Protein AF-A0A4P5SVG9-F1 (afdb_monomer)

Solvent-accessible surface area (backbone atoms only — not comparable to full-atom values): 6468 Å² total; per-residue (Å²): 138,73,77,48,85,43,82,52,86,85,84,84,76,59,67,67,59,53,48,49,52,42,65,76,37,84,57,40,84,73,54,74,83,74,67,94,77,62,63,55,73,46,78,58,68,36,92,83,42,58,37,60,75,67,48,31,45,40,34,40,39,34,36,88,82,73,50,31,32,43,34,42,35,37,57,44,87,89,48,97,55,63,32,32,43,39,38,71,46,81,42,95,59,92,72,77,80,54,76,85,76,46,100,100

Mean predicted aligned error: 9.56 Å

Foldseek 3Di:
DDKDKDFDDDDDDDPVVVVVPCCPDPVVVVDDCPDDWDWDKDWDADPVRVQVVQVKTWIWIQTPVRWIKTKIWHADPPDPGRITTMDIDTDPDPDDPCVVVPDD

Sequence (104 aa):
MSGHSEIEIKLTGDVNKLHAVIQSSKLSLFIKWIGNKKYKTHYYDTKDNRLIKNDIVLRRRESAENKNILGLKLRNPSSSLFEWGEYEVGIQDDRVDLREFGEI

Radius of gyration: 16.62 Å; Cα contacts (8 Å, |Δi|>4): 141; chains: 1; bounding box: 33×35×43 Å

Secondary structure (DSSP, 8-state):
--EEEEE-----S-HHHHHHHHHHSGGGGT--------EEEEEE--TT-HHHHTTEEEEEEEETT--EEEEEEEE-TT-SS-EEEEEEEEESSS---GGGG---

pLDDT: mean 77.1, std 12.78, range [40.19, 91.5]

Nearest PDB structures (foldseek):
  1z94-assembly1_A  TM=5.862E-01  e=1.820E+00  Chromobacterium violaceum ATCC 12472
  3h3h-assembly1_B  TM=4.413E-01  e=6.541E-01  Burkholderia thailandensis E264
  2mj7-assembly1_A  TM=3.679E-01  e=2.867E+00  Homo sapiens
  8jmy-assembly1_B  TM=4.116E-01  e=8.937E+00  Mycobacterium tuberculosis
  4kc5-assembly2_D  TM=2.172E-01  e=4.033E+00  Mycetohabitans rhizoxinica

Structure (mmCIF, N/CA/C/O backbone):
data_AF-A0A4P5SVG9-F1
#
_entry.id   AF-A0A4P5SVG9-F1
#
loop_
_atom_site.group_PDB
_atom_site.id
_atom_site.type_symbol
_atom_site.label_atom_id
_atom_site.label_alt_id
_atom_site.label_comp_id
_atom_site.label_asym_id
_atom_site.label_entity_id
_atom_site.label_seq_id
_atom_site.pdbx_PDB_ins_code
_atom_site.Cartn_x
_atom_site.Cartn_y
_atom_site.Cartn_z
_atom_site.occupancy
_atom_site.B_iso_or_equiv
_atom_site.auth_seq_id
_atom_site.auth_comp_id
_atom_site.auth_asym_id
_atom_site.auth_atom_id
_atom_site.pdbx_PDB_model_num
ATOM 1 N N . MET A 1 1 ? 15.644 13.283 5.742 1.00 48.03 1 MET A N 1
ATOM 2 C CA . MET A 1 1 ? 14.818 12.105 5.398 1.00 48.03 1 MET A CA 1
ATOM 3 C C . MET A 1 1 ? 14.885 11.131 6.559 1.00 48.03 1 MET A C 1
ATOM 5 O O . MET A 1 1 ? 15.994 10.793 6.952 1.00 48.03 1 MET A O 1
ATOM 9 N N . SER A 1 2 ? 13.753 10.724 7.136 1.00 55.41 2 SER A N 1
ATOM 10 C CA . SER A 1 2 ? 13.705 9.646 8.132 1.00 55.41 2 SER A CA 1
ATOM 11 C C . SER A 1 2 ? 13.068 8.419 7.485 1.00 55.41 2 SER A C 1
ATOM 13 O O . SER A 1 2 ? 11.918 8.468 7.058 1.00 55.41 2 SER A O 1
ATOM 15 N N . GLY A 1 3 ? 13.845 7.348 7.336 1.00 59.16 3 GLY A N 1
ATOM 16 C CA . GLY A 1 3 ? 13.317 6.044 6.940 1.00 59.16 3 GLY A CA 1
ATOM 17 C C . GLY A 1 3 ? 12.803 5.316 8.174 1.00 59.16 3 GLY A C 1
ATOM 18 O O . GLY A 1 3 ? 13.449 5.362 9.224 1.00 59.16 3 GLY A O 1
ATOM 19 N N . HIS A 1 4 ? 11.659 4.652 8.055 1.00 71.19 4 HIS A N 1
ATOM 20 C CA . HIS A 1 4 ? 11.114 3.809 9.113 1.00 71.19 4 HIS A CA 1
ATOM 21 C C . HIS A 1 4 ? 10.876 2.401 8.557 1.00 71.19 4 HIS A C 1
ATOM 23 O O . HIS A 1 4 ? 10.501 2.237 7.397 1.00 71.19 4 HIS A O 1
ATOM 29 N N . SER A 1 5 ? 11.138 1.382 9.378 1.00 69.56 5 SER A N 1
ATOM 30 C CA . SER A 1 5 ? 10.757 0.005 9.055 1.00 69.56 5 SER A CA 1
ATOM 31 C C . SER A 1 5 ? 9.318 -0.221 9.511 1.00 69.56 5 SER A C 1
ATOM 33 O O . SER A 1 5 ? 8.992 0.065 10.667 1.00 69.56 5 SER A O 1
ATOM 35 N N . GLU A 1 6 ? 8.462 -0.697 8.607 1.00 68.31 6 GLU A N 1
ATOM 36 C CA . GLU A 1 6 ? 7.067 -1.028 8.886 1.00 68.31 6 GLU A CA 1
ATOM 37 C C . GLU A 1 6 ? 6.850 -2.536 8.707 1.00 68.31 6 GLU A C 1
ATOM 39 O O . GLU A 1 6 ? 7.088 -3.105 7.638 1.00 68.31 6 GLU A O 1
ATOM 44 N N . ILE A 1 7 ? 6.352 -3.185 9.762 1.00 70.88 7 ILE A N 1
ATOM 45 C CA . ILE A 1 7 ? 5.830 -4.551 9.691 1.00 70.88 7 ILE A CA 1
ATOM 46 C C . ILE A 1 7 ? 4.307 -4.441 9.652 1.00 70.88 7 ILE A C 1
ATOM 48 O O . ILE A 1 7 ? 3.680 -4.073 10.647 1.00 70.88 7 ILE A O 1
ATOM 52 N N . GLU A 1 8 ? 3.709 -4.758 8.503 1.00 70.38 8 GLU A N 1
ATOM 53 C CA . GLU A 1 8 ? 2.263 -4.687 8.302 1.00 70.38 8 GLU A CA 1
ATOM 54 C C . GLU A 1 8 ? 1.663 -6.102 8.244 1.00 70.38 8 GLU A C 1
ATOM 56 O O . GLU A 1 8 ? 2.049 -6.931 7.420 1.00 70.38 8 GLU A O 1
ATOM 61 N N . ILE A 1 9 ? 0.667 -6.384 9.091 1.00 69.56 9 ILE A N 1
ATOM 62 C CA . ILE A 1 9 ? -0.164 -7.591 8.979 1.00 69.56 9 ILE A CA 1
ATOM 63 C C . ILE A 1 9 ? -1.531 -7.171 8.448 1.00 69.56 9 ILE A C 1
ATOM 65 O O . ILE A 1 9 ? -2.314 -6.528 9.148 1.00 69.56 9 ILE A O 1
ATOM 69 N N . LYS A 1 10 ? -1.828 -7.545 7.200 1.00 72.50 10 LYS A N 1
ATOM 70 C CA . LYS A 1 10 ? -3.111 -7.242 6.558 1.00 72.50 10 LYS A CA 1
ATOM 71 C C . LYS A 1 10 ? -4.130 -8.333 6.846 1.00 72.50 10 LYS A C 1
ATOM 73 O O . LYS A 1 10 ? -3.930 -9.491 6.490 1.00 72.50 10 LYS A O 1
ATOM 78 N N . LEU A 1 11 ? -5.256 -7.940 7.432 1.00 71.44 11 LEU A N 1
ATOM 79 C CA . LEU A 1 11 ? -6.438 -8.785 7.564 1.00 71.44 11 LEU A CA 1
ATOM 80 C C . LEU A 1 11 ? -7.417 -8.433 6.443 1.00 71.44 11 LEU A C 1
ATOM 82 O O . LEU A 1 11 ? -7.744 -7.265 6.244 1.00 71.44 11 LEU A O 1
ATOM 86 N N . THR A 1 12 ? -7.886 -9.440 5.711 1.00 75.06 12 THR A N 1
ATOM 87 C CA . THR A 1 12 ? -8.925 -9.281 4.686 1.00 75.06 12 THR A CA 1
ATOM 88 C C . THR A 1 12 ? -10.199 -9.970 5.153 1.00 75.06 12 THR A C 1
ATOM 90 O O . THR A 1 12 ? -10.156 -11.050 5.740 1.00 75.06 12 THR A O 1
ATOM 93 N N . GLY A 1 13 ? -11.345 -9.328 4.949 1.00 78.44 13 GLY A N 1
ATOM 94 C CA . GLY A 1 13 ? -12.622 -9.867 5.397 1.00 78.44 13 GLY A CA 1
ATOM 95 C C . GLY A 1 13 ? -13.734 -8.830 5.411 1.00 78.44 13 GLY A C 1
ATOM 96 O O . GLY A 1 13 ? -13.529 -7.662 5.082 1.00 78.44 13 GLY A O 1
ATOM 97 N N . ASP A 1 14 ? -14.922 -9.279 5.803 1.00 87.56 14 ASP A N 1
ATOM 98 C CA . ASP A 1 14 ? -16.075 -8.408 6.006 1.00 87.56 14 ASP A CA 1
ATOM 99 C C . ASP A 1 14 ? -15.798 -7.405 7.136 1.00 87.56 14 ASP A C 1
ATOM 101 O O . ASP A 1 14 ? -15.397 -7.790 8.239 1.00 87.56 14 ASP A O 1
ATOM 105 N N . VAL A 1 15 ? -16.023 -6.117 6.862 1.00 82.19 15 VAL A N 1
ATOM 106 C CA . VAL A 1 15 ? -15.686 -5.031 7.793 1.00 82.19 15 VAL A CA 1
ATOM 107 C C . VAL A 1 15 ? -16.438 -5.150 9.119 1.00 82.19 15 VAL A C 1
ATOM 109 O O . VAL A 1 15 ? -15.854 -4.895 10.170 1.00 82.19 15 VAL A O 1
ATOM 112 N N . ASN A 1 16 ? -17.696 -5.600 9.099 1.00 83.75 16 ASN A N 1
ATOM 113 C CA . ASN A 1 16 ? -18.510 -5.734 10.306 1.00 83.75 16 ASN A CA 1
ATOM 114 C C . ASN A 1 16 ? -18.034 -6.919 11.149 1.00 83.75 16 ASN A C 1
ATOM 116 O O . ASN A 1 16 ? -17.957 -6.818 12.374 1.00 83.75 16 ASN A O 1
ATOM 120 N N . LYS A 1 17 ? -17.652 -8.028 10.505 1.00 87.50 17 LYS A N 1
ATOM 121 C CA . LYS A 1 17 ? -17.066 -9.186 11.196 1.00 87.50 17 LYS A CA 1
ATOM 122 C C . LYS A 1 17 ? -15.701 -8.857 11.793 1.00 87.50 17 LYS A C 1
ATOM 124 O O . LYS A 1 17 ? -15.462 -9.189 12.950 1.00 87.50 17 LYS A O 1
ATOM 129 N N . LEU A 1 18 ? -14.829 -8.176 11.047 1.00 84.69 18 LEU A N 1
ATOM 130 C CA . LEU A 1 18 ? -13.528 -7.725 11.554 1.00 84.69 18 LEU A CA 1
ATOM 131 C C . LEU A 1 18 ? -13.703 -6.772 12.738 1.00 84.69 18 LEU A C 1
ATOM 133 O O . LEU A 1 18 ? -13.032 -6.932 13.756 1.00 84.69 18 LEU A O 1
ATOM 137 N N . HIS A 1 19 ? -14.652 -5.840 12.635 1.00 80.81 19 HIS A N 1
ATOM 138 C CA . HIS A 1 19 ? -15.007 -4.945 13.727 1.00 80.81 19 HIS A CA 1
ATOM 139 C C . HIS A 1 19 ? -15.444 -5.722 14.976 1.00 80.81 19 HIS A C 1
ATOM 141 O O . HIS A 1 19 ? -14.913 -5.489 16.059 1.00 80.81 19 HIS A O 1
ATOM 147 N N . ALA A 1 20 ? -16.358 -6.684 14.829 1.00 84.19 20 ALA A N 1
ATOM 148 C CA . ALA A 1 20 ? -16.829 -7.511 15.937 1.00 84.19 20 ALA A CA 1
ATOM 149 C C . ALA A 1 20 ? -15.692 -8.318 16.590 1.00 84.19 20 ALA A C 1
ATOM 151 O O . ALA A 1 20 ? -15.566 -8.320 17.814 1.00 84.19 20 ALA A O 1
ATOM 152 N N . VAL A 1 21 ? -14.824 -8.943 15.784 1.00 84.69 21 VAL A N 1
ATOM 153 C CA . VAL A 1 21 ? -13.663 -9.705 16.273 1.00 84.69 21 VAL A CA 1
ATOM 154 C C . VAL A 1 21 ? -12.717 -8.801 17.058 1.00 84.69 21 VAL A C 1
ATOM 156 O O . VAL A 1 21 ? -12.360 -9.135 18.187 1.00 84.69 21 VAL A O 1
ATOM 159 N N . ILE A 1 22 ? -12.373 -7.632 16.511 1.00 83.94 22 ILE A N 1
ATOM 160 C CA . ILE A 1 22 ? -11.526 -6.639 17.180 1.00 83.94 22 ILE A CA 1
ATOM 161 C C . ILE A 1 22 ? -12.121 -6.251 18.538 1.00 83.94 22 ILE A C 1
ATOM 163 O O . ILE A 1 22 ? -11.422 -6.352 19.547 1.00 83.94 22 ILE A O 1
ATOM 167 N N . GLN A 1 23 ? -13.405 -5.879 18.572 1.00 81.62 23 GLN A N 1
ATOM 168 C CA . GLN A 1 23 ? -14.102 -5.447 19.789 1.00 81.62 23 GLN A CA 1
ATOM 169 C C . GLN A 1 23 ? -14.188 -6.559 20.845 1.00 81.62 23 GLN A C 1
ATOM 171 O O . GLN A 1 23 ? -14.018 -6.293 22.029 1.00 81.62 23 GLN A O 1
ATOM 176 N N . SER A 1 24 ? -14.392 -7.814 20.433 1.00 86.75 24 SER A N 1
ATOM 177 C CA . SER A 1 24 ? -14.436 -8.965 21.351 1.00 86.75 24 SER A CA 1
ATOM 178 C C . SER A 1 24 ? -13.062 -9.439 21.844 1.00 86.75 24 SER A C 1
ATOM 180 O O . SER A 1 24 ? -12.978 -10.255 22.762 1.00 86.75 24 SER A O 1
ATOM 182 N N . SER A 1 25 ? -11.974 -8.969 21.229 1.00 83.00 25 SER A N 1
ATOM 183 C CA . SER A 1 25 ? -10.618 -9.431 21.526 1.00 83.00 25 SER A CA 1
ATOM 184 C C . SER A 1 25 ? -9.922 -8.552 22.566 1.00 83.00 25 SER A C 1
ATOM 186 O O . SER A 1 25 ? -10.264 -7.386 22.767 1.00 83.00 25 SER A O 1
ATOM 188 N N . LYS A 1 26 ? -8.840 -9.075 23.157 1.00 84.31 26 LYS A N 1
ATOM 189 C CA . LYS A 1 26 ? -7.926 -8.285 24.001 1.00 84.31 26 LYS A CA 1
ATOM 190 C C . LYS A 1 26 ? -7.205 -7.166 23.228 1.00 84.31 26 LYS A C 1
ATOM 192 O O . LYS A 1 26 ? -6.630 -6.284 23.858 1.00 84.31 26 LYS A O 1
ATOM 197 N N . LEU A 1 27 ? -7.238 -7.184 21.886 1.00 74.88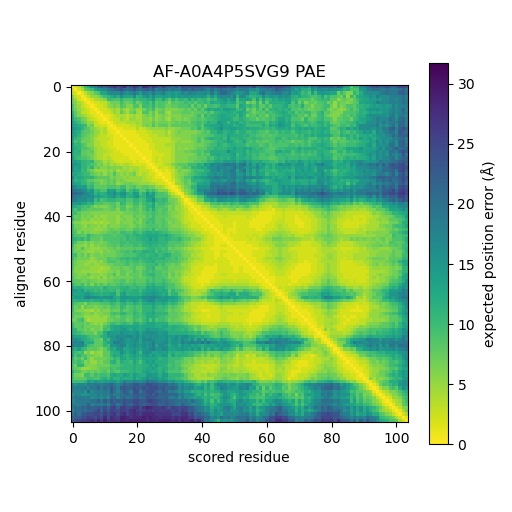 27 LEU A N 1
ATOM 198 C CA . LEU A 1 27 ? -6.646 -6.139 21.041 1.00 74.88 27 LEU A CA 1
ATOM 199 C C . LEU A 1 27 ? -7.428 -4.826 21.108 1.00 74.88 27 LEU A C 1
ATOM 201 O O . LEU A 1 27 ? -6.842 -3.775 20.866 1.00 74.88 27 LEU A O 1
ATOM 205 N N . SER A 1 28 ? -8.714 -4.869 21.474 1.00 77.62 28 SER A N 1
ATOM 206 C CA . SER A 1 28 ? -9.553 -3.675 21.651 1.00 77.62 28 SER A CA 1
ATOM 207 C C . SER A 1 28 ? -8.900 -2.622 22.557 1.00 77.62 28 SER A C 1
ATOM 209 O O . SER A 1 28 ? -8.979 -1.434 22.263 1.00 77.62 28 SER A O 1
ATOM 211 N N . LEU A 1 29 ? -8.172 -3.054 23.595 1.00 76.06 29 LEU A N 1
ATOM 212 C CA . LEU A 1 29 ? -7.452 -2.186 24.536 1.00 76.06 29 LEU A CA 1
ATOM 213 C C . LEU A 1 29 ? -6.282 -1.422 23.898 1.00 76.06 29 LEU A C 1
ATOM 215 O O . LEU A 1 29 ? -5.916 -0.347 24.368 1.00 76.06 29 LEU A O 1
ATOM 219 N N . PHE A 1 30 ? -5.686 -1.977 22.843 1.00 69.75 30 PHE A N 1
ATOM 220 C CA . PHE A 1 30 ? -4.530 -1.405 22.146 1.00 69.75 30 PHE A CA 1
ATOM 221 C C . PHE A 1 30 ? -4.930 -0.626 20.893 1.00 69.75 30 PHE A C 1
ATOM 223 O O . PHE A 1 30 ? -4.152 0.172 20.370 1.00 69.75 30 PHE A O 1
ATOM 230 N N . ILE A 1 31 ? -6.154 -0.831 20.409 1.00 71.31 31 ILE A N 1
ATOM 231 C CA . ILE A 1 31 ? -6.678 -0.143 19.239 1.00 71.31 31 ILE A CA 1
ATOM 232 C C . ILE A 1 31 ? -7.279 1.176 19.704 1.00 71.31 31 ILE A C 1
ATOM 234 O O . ILE A 1 31 ? -8.455 1.286 20.053 1.00 71.31 31 ILE A O 1
ATOM 238 N N . LYS A 1 32 ? -6.455 2.226 19.676 1.00 65.88 32 LYS A N 1
ATOM 239 C CA . LYS A 1 32 ? -6.982 3.587 19.693 1.00 65.88 32 LYS A CA 1
ATOM 240 C C . LYS A 1 32 ? -7.755 3.759 18.392 1.00 65.88 32 LYS A C 1
ATOM 242 O O . LYS A 1 32 ? -7.149 3.734 17.3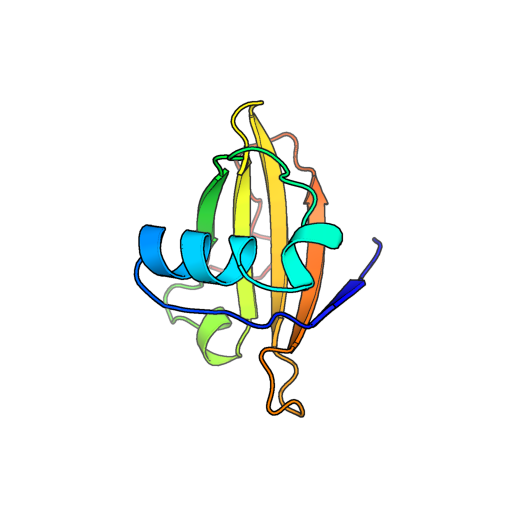23 1.00 65.88 32 LYS A O 1
ATOM 247 N N . TRP A 1 33 ? -9.075 3.912 18.478 1.00 61.88 33 TRP A N 1
ATOM 248 C CA . TRP A 1 33 ? -9.901 4.281 17.330 1.00 61.88 33 TRP A CA 1
ATOM 249 C C . TRP A 1 33 ? -9.476 5.664 16.843 1.00 61.88 33 TRP A C 1
ATOM 251 O O . TRP A 1 33 ? -9.996 6.699 17.251 1.00 61.88 33 TRP A O 1
ATOM 261 N N . ILE A 1 34 ? -8.467 5.685 15.981 1.00 57.75 34 ILE A N 1
ATOM 262 C CA . ILE A 1 34 ? -8.173 6.825 15.138 1.00 57.75 34 ILE A CA 1
ATOM 263 C C . ILE A 1 34 ? -9.341 6.821 14.159 1.00 57.75 34 ILE A C 1
ATOM 265 O O . ILE A 1 34 ? -9.467 5.885 13.374 1.00 57.75 34 ILE A O 1
ATOM 269 N N . GLY A 1 35 ? -10.257 7.782 14.304 1.00 60.12 35 GLY A N 1
ATOM 270 C CA . GLY A 1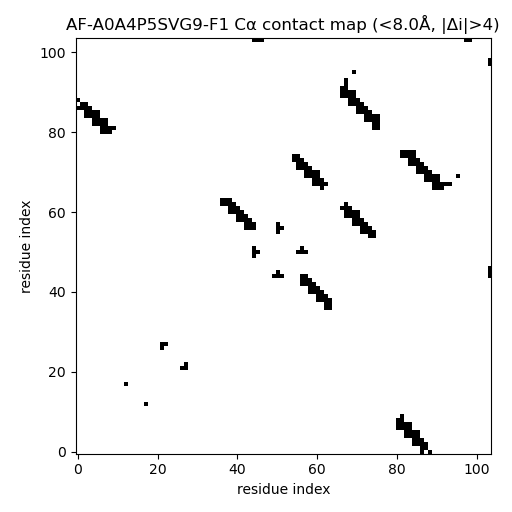 35 ? -11.486 7.841 13.510 1.00 60.12 35 GLY A CA 1
ATOM 271 C C . GLY A 1 35 ? -11.227 7.670 12.011 1.00 60.12 35 GLY A C 1
ATOM 272 O O . GLY A 1 35 ? -10.098 7.820 11.550 1.00 60.12 35 GLY A O 1
ATOM 273 N N . ASN A 1 36 ? -12.276 7.364 11.245 1.00 66.81 36 ASN A N 1
ATOM 274 C CA . ASN A 1 36 ? -12.171 7.073 9.814 1.00 66.81 36 ASN A CA 1
ATOM 275 C C . ASN A 1 36 ? -11.482 8.211 9.041 1.00 66.81 36 ASN A C 1
ATOM 277 O O . ASN A 1 36 ? -12.126 9.159 8.591 1.00 66.81 36 ASN A O 1
ATOM 281 N N . LYS A 1 37 ? -10.164 8.099 8.857 1.00 72.25 37 LYS A N 1
ATOM 282 C CA . LYS A 1 37 ? -9.392 8.991 8.000 1.00 72.25 37 LYS A CA 1
ATOM 283 C C . LYS A 1 37 ? -9.537 8.497 6.572 1.00 72.25 37 LYS A C 1
ATOM 285 O O . LYS A 1 37 ? -9.082 7.409 6.228 1.00 72.25 37 LYS A O 1
ATOM 290 N N . LYS A 1 38 ? -10.196 9.299 5.741 1.00 79.81 38 LYS 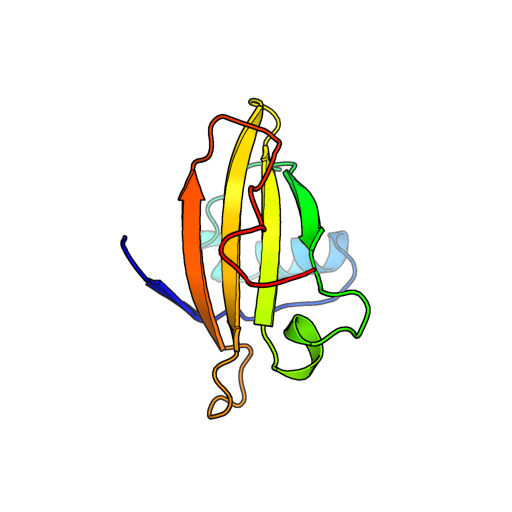A N 1
ATOM 291 C CA . LYS A 1 38 ? -10.285 9.044 4.306 1.00 79.81 38 LYS A CA 1
ATOM 292 C C . LYS A 1 38 ? -9.035 9.596 3.636 1.00 79.81 38 LYS A C 1
ATOM 294 O O . LYS A 1 38 ? -8.708 10.768 3.811 1.00 79.81 38 LYS A O 1
ATOM 299 N N . TYR A 1 39 ? -8.376 8.743 2.866 1.00 84.56 39 TYR A N 1
ATOM 300 C CA . TYR A 1 39 ? -7.276 9.122 1.995 1.00 84.56 39 TYR A CA 1
ATOM 301 C C . TYR A 1 39 ? -7.630 8.743 0.565 1.00 84.56 39 TYR A C 1
ATOM 303 O O . TYR A 1 39 ? -8.069 7.619 0.315 1.00 84.56 39 TYR A O 1
ATOM 311 N N . LYS A 1 40 ? -7.402 9.655 -0.377 1.00 89.31 40 LYS A N 1
ATOM 312 C CA . LYS A 1 40 ? -7.353 9.314 -1.797 1.00 89.31 40 LYS A CA 1
ATOM 313 C C . LYS A 1 40 ? -5.908 8.968 -2.129 1.00 89.31 40 LYS A C 1
ATOM 315 O O . LYS A 1 40 ? -5.008 9.762 -1.873 1.00 89.31 40 LYS A O 1
ATOM 320 N N . THR A 1 41 ? -5.672 7.760 -2.631 1.00 91.06 41 THR A N 1
ATOM 321 C CA . THR A 1 41 ? -4.317 7.299 -2.956 1.00 91.06 41 THR A CA 1
ATOM 322 C C . THR A 1 41 ? -4.166 7.190 -4.463 1.00 91.06 41 THR A C 1
ATOM 324 O O . THR A 1 41 ? -4.945 6.501 -5.117 1.00 91.06 41 THR A O 1
ATOM 327 N N . HIS A 1 42 ? -3.164 7.874 -4.998 1.00 90.31 42 HIS A N 1
ATOM 328 C CA . HIS A 1 42 ? -2.738 7.791 -6.386 1.00 90.31 42 HIS A CA 1
ATOM 329 C C . HIS A 1 42 ? -1.484 6.929 -6.449 1.00 90.31 42 HIS A C 1
ATOM 331 O O . HIS A 1 42 ? -0.535 7.190 -5.713 1.00 90.31 42 HIS A O 1
ATOM 337 N N . TYR A 1 43 ? -1.488 5.908 -7.299 1.00 91.38 43 TYR A N 1
ATOM 338 C CA . TYR A 1 43 ? -0.335 5.042 -7.529 1.00 91.38 43 TYR A CA 1
ATOM 339 C C . TYR A 1 43 ? 0.332 5.426 -8.841 1.00 91.38 43 TYR A C 1
ATOM 341 O O . TYR A 1 43 ? -0.355 5.756 -9.809 1.00 91.38 43 TYR A O 1
ATOM 349 N N . TYR A 1 44 ? 1.658 5.374 -8.853 1.00 90.56 44 TYR A N 1
ATOM 350 C CA . TYR A 1 44 ? 2.473 5.705 -10.011 1.00 90.56 44 TYR A CA 1
ATOM 351 C C . TYR A 1 44 ? 3.343 4.509 -10.364 1.00 90.56 44 TYR A C 1
ATOM 353 O O . TYR A 1 44 ? 3.908 3.860 -9.483 1.00 90.56 44 TYR A O 1
ATOM 361 N N . ASP A 1 45 ? 3.452 4.246 -11.657 1.00 91.06 45 ASP A N 1
ATOM 362 C CA . ASP A 1 45 ? 4.401 3.302 -12.225 1.00 91.06 45 ASP A CA 1
ATOM 363 C C . ASP A 1 45 ? 4.852 3.830 -13.591 1.00 91.06 45 ASP A C 1
ATOM 365 O O . ASP A 1 45 ? 4.254 4.741 -14.167 1.00 91.06 45 ASP A O 1
ATOM 369 N N . THR A 1 46 ? 5.923 3.240 -14.089 1.00 88.44 46 THR A N 1
ATOM 370 C CA . THR A 1 46 ? 6.395 3.342 -15.472 1.00 88.44 46 THR A CA 1
ATOM 371 C C . THR A 1 46 ? 5.450 2.630 -16.438 1.00 88.44 46 THR A C 1
ATOM 373 O O . THR A 1 46 ? 4.761 1.680 -16.063 1.00 88.44 46 THR A O 1
ATOM 376 N N . LYS A 1 47 ? 5.448 3.041 -17.713 1.00 89.00 47 LYS A N 1
ATOM 377 C CA . LYS A 1 47 ? 4.618 2.418 -18.766 1.00 89.00 47 LYS A CA 1
ATOM 378 C C . LYS A 1 47 ? 4.824 0.907 -18.911 1.00 89.00 47 LYS A C 1
ATOM 380 O O . LYS A 1 47 ? 3.913 0.208 -19.342 1.00 89.00 47 LYS A O 1
ATOM 385 N N . ASP A 1 48 ? 6.009 0.402 -18.578 1.00 91.50 48 ASP A N 1
ATOM 386 C CA . ASP A 1 48 ? 6.370 -1.015 -18.634 1.00 91.50 48 ASP A CA 1
ATOM 387 C C . ASP A 1 48 ? 6.328 -1.721 -17.264 1.00 91.50 48 ASP A C 1
ATOM 389 O O . ASP A 1 48 ? 6.765 -2.876 -17.146 1.00 91.50 48 ASP A O 1
ATOM 393 N N . ASN A 1 49 ? 5.728 -1.077 -16.255 1.00 90.12 49 ASN A N 1
ATOM 394 C CA . ASN A 1 49 ? 5.483 -1.602 -14.910 1.00 90.12 49 ASN A CA 1
ATOM 395 C C . ASN A 1 49 ? 6.766 -2.002 -14.155 1.00 90.12 49 ASN A C 1
ATOM 397 O O . ASN A 1 49 ? 6.789 -3.008 -13.441 1.00 90.12 49 ASN A O 1
ATOM 401 N N . ARG A 1 50 ? 7.876 -1.281 -14.354 1.00 90.44 50 ARG A N 1
ATOM 402 C CA . ARG A 1 50 ? 9.161 -1.557 -13.691 1.00 90.44 50 ARG A CA 1
ATOM 403 C C . ARG A 1 50 ? 9.077 -1.477 -12.180 1.00 90.44 50 ARG A C 1
ATOM 405 O O . ARG A 1 50 ? 9.730 -2.295 -11.538 1.00 90.44 50 ARG A O 1
ATOM 412 N N . LEU A 1 51 ? 8.334 -0.529 -11.606 1.00 90.75 51 LEU A N 1
ATOM 413 C CA . LEU A 1 51 ? 8.328 -0.361 -10.153 1.00 90.75 51 LEU A CA 1
ATOM 414 C C . LEU A 1 51 ? 7.696 -1.584 -9.500 1.00 90.75 51 LEU A C 1
ATOM 416 O O . LEU A 1 51 ? 8.356 -2.266 -8.717 1.00 90.75 51 LEU A O 1
ATOM 420 N N . ILE A 1 52 ? 6.478 -1.945 -9.909 1.00 89.12 52 ILE A N 1
ATOM 421 C CA . ILE A 1 52 ? 5.797 -3.093 -9.312 1.00 89.12 52 ILE A CA 1
ATOM 422 C C . ILE A 1 52 ? 6.508 -4.423 -9.595 1.00 89.12 52 ILE A C 1
ATOM 424 O O . ILE A 1 52 ? 6.536 -5.290 -8.725 1.00 89.12 52 ILE A O 1
ATOM 428 N N . LYS A 1 53 ? 7.144 -4.583 -10.767 1.00 90.31 53 LYS A N 1
ATOM 429 C CA . LYS A 1 53 ? 7.960 -5.772 -11.090 1.00 90.31 53 LYS A CA 1
ATOM 430 C C . LYS A 1 53 ? 9.166 -5.948 -10.167 1.00 90.31 53 LYS A C 1
ATOM 432 O O . LYS A 1 53 ? 9.660 -7.063 -10.048 1.00 90.31 53 LYS A O 1
ATOM 437 N N . ASN A 1 54 ? 9.636 -4.868 -9.548 1.00 88.19 54 ASN A N 1
ATOM 438 C CA . ASN A 1 54 ? 10.728 -4.879 -8.576 1.00 88.19 54 ASN A CA 1
ATOM 439 C C . ASN A 1 54 ? 10.214 -4.732 -7.132 1.00 88.19 54 ASN A C 1
ATOM 441 O O . ASN A 1 54 ? 10.969 -4.325 -6.253 1.00 88.19 54 ASN A O 1
ATOM 445 N N . ASP A 1 55 ? 8.928 -5.020 -6.891 1.00 88.75 55 ASP A N 1
ATOM 446 C CA . ASP A 1 55 ? 8.266 -4.859 -5.593 1.00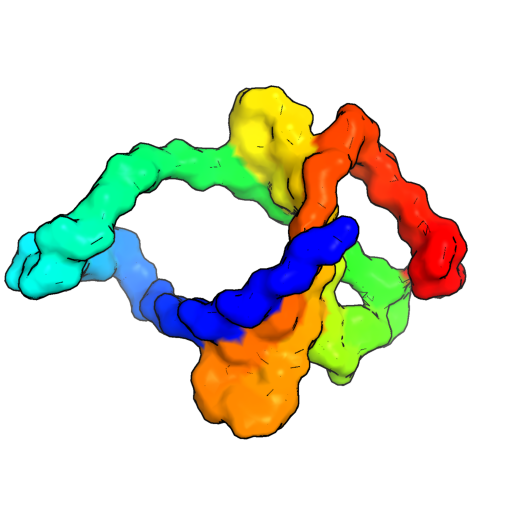 88.75 55 ASP A CA 1
ATOM 447 C C . ASP A 1 55 ? 8.447 -3.444 -4.987 1.00 88.75 55 ASP A C 1
ATOM 449 O O . ASP A 1 55 ? 8.580 -3.264 -3.772 1.00 88.75 55 ASP A O 1
ATOM 453 N N . ILE A 1 56 ? 8.444 -2.422 -5.849 1.00 89.38 56 ILE A N 1
ATOM 454 C CA . ILE A 1 56 ? 8.499 -1.005 -5.484 1.00 89.38 56 ILE A CA 1
ATOM 455 C C . ILE A 1 56 ? 7.123 -0.387 -5.713 1.00 89.38 56 ILE A C 1
ATOM 457 O O . ILE A 1 56 ? 6.520 -0.544 -6.774 1.00 89.38 56 ILE A O 1
ATOM 461 N N . VAL A 1 57 ? 6.624 0.355 -4.729 1.00 90.94 57 VAL A N 1
ATOM 462 C CA . VAL A 1 57 ? 5.351 1.073 -4.830 1.00 90.94 57 VAL A CA 1
ATOM 463 C C . VAL A 1 57 ? 5.586 2.553 -4.588 1.00 90.94 57 VAL A C 1
ATOM 465 O O . VAL A 1 57 ? 5.969 2.954 -3.490 1.00 90.94 57 VAL A O 1
ATOM 468 N N . LEU A 1 58 ? 5.288 3.370 -5.596 1.00 91.38 58 LEU A N 1
ATOM 469 C CA . LEU A 1 58 ? 5.268 4.822 -5.480 1.00 91.38 58 LEU A CA 1
ATOM 470 C C . LEU A 1 58 ? 3.822 5.311 -5.399 1.00 91.38 58 LEU A C 1
ATOM 472 O O . LEU A 1 58 ? 2.985 4.970 -6.240 1.00 91.38 58 LEU A O 1
ATOM 476 N N . ARG A 1 59 ? 3.507 6.103 -4.373 1.00 91.25 59 ARG A N 1
ATOM 477 C CA . ARG A 1 59 ? 2.142 6.584 -4.136 1.00 91.25 59 ARG A CA 1
ATOM 478 C C . ARG A 1 59 ? 2.094 8.014 -3.618 1.00 91.25 59 ARG A C 1
ATOM 480 O O . ARG A 1 59 ? 2.926 8.411 -2.813 1.00 91.25 59 ARG A O 1
ATOM 487 N N . ARG A 1 60 ? 1.049 8.751 -3.987 1.00 90.38 60 ARG A N 1
ATOM 488 C CA . ARG A 1 60 ? 0.654 10.019 -3.360 1.00 90.38 60 ARG A CA 1
ATOM 489 C C . ARG A 1 60 ? -0.632 9.793 -2.578 1.00 90.38 60 ARG A C 1
ATOM 491 O O . ARG A 1 60 ? -1.632 9.361 -3.151 1.00 90.38 60 ARG A O 1
ATOM 498 N N . ARG A 1 61 ? -0.619 10.079 -1.279 1.00 89.94 61 ARG A N 1
ATOM 499 C CA . ARG A 1 61 ? -1.800 10.055 -0.409 1.00 89.94 61 ARG A CA 1
ATOM 500 C C . ARG A 1 61 ? -2.273 11.479 -0.166 1.00 89.94 61 ARG A C 1
ATOM 502 O O . ARG A 1 61 ? -1.516 12.301 0.336 1.00 89.94 61 ARG A O 1
ATOM 509 N N . GLU A 1 62 ? -3.525 11.742 -0.496 1.00 89.31 62 GLU A N 1
ATOM 510 C CA . GLU A 1 62 ? -4.204 13.014 -0.273 1.00 89.31 62 GLU A CA 1
ATOM 511 C C . GLU A 1 62 ? -5.204 12.834 0.872 1.00 89.31 62 GLU A C 1
ATOM 513 O O . GLU A 1 62 ? -6.080 11.962 0.818 1.00 89.31 62 GLU A O 1
ATOM 518 N N . SER A 1 63 ? -5.033 13.605 1.945 1.00 84.62 63 SER A N 1
ATOM 519 C CA . SER A 1 63 ? -5.978 13.630 3.064 1.00 84.62 63 SER A CA 1
ATOM 520 C C . SER A 1 63 ? -7.132 14.602 2.797 1.00 84.62 63 SER A C 1
ATOM 522 O O . SER A 1 63 ? -7.030 15.483 1.950 1.00 84.62 63 SER A O 1
ATOM 524 N N . ALA A 1 64 ? -8.209 14.504 3.582 1.00 79.38 64 ALA A N 1
ATOM 525 C CA . ALA A 1 64 ? -9.328 15.454 3.526 1.00 79.38 64 ALA A CA 1
ATOM 526 C C . ALA A 1 64 ? -8.936 16.919 3.834 1.00 79.38 64 ALA A C 1
ATOM 528 O O . ALA A 1 64 ? -9.701 17.829 3.538 1.00 79.38 64 ALA A O 1
ATOM 529 N N . GLU A 1 65 ? -7.758 17.150 4.422 1.00 81.19 65 GLU A N 1
ATOM 530 C CA . GLU A 1 65 ? -7.200 18.485 4.688 1.00 81.19 65 GLU A CA 1
ATOM 531 C C . GLU A 1 65 ? -6.292 18.975 3.539 1.00 81.19 65 GLU A C 1
ATOM 533 O O . GLU A 1 65 ? -5.481 19.874 3.745 1.00 81.19 65 GLU A O 1
ATOM 538 N N . ASN A 1 66 ? -6.362 18.347 2.356 1.00 70.31 66 ASN A N 1
ATOM 539 C CA . ASN A 1 66 ? -5.491 18.587 1.195 1.00 70.31 66 ASN A CA 1
ATOM 540 C C . ASN A 1 66 ? -3.988 18.483 1.503 1.00 70.31 66 ASN A C 1
ATOM 542 O O . ASN A 1 66 ? -3.149 19.039 0.795 1.00 70.31 66 ASN A O 1
ATOM 546 N N . LYS A 1 67 ? -3.620 17.751 2.559 1.00 81.75 67 LYS A N 1
ATOM 547 C CA . LYS A 1 67 ? -2.219 17.423 2.823 1.00 81.75 67 LYS A CA 1
ATOM 548 C C . LYS A 1 67 ? -1.832 16.266 1.919 1.00 81.75 67 LYS A C 1
ATOM 550 O O . LYS A 1 67 ? -2.415 15.183 2.020 1.00 81.75 67 LYS A O 1
ATOM 555 N N . ASN A 1 68 ? -0.844 16.506 1.068 1.00 85.50 68 ASN A N 1
ATOM 556 C CA . ASN A 1 68 ? -0.288 15.501 0.180 1.00 85.50 68 ASN A CA 1
ATOM 557 C C . ASN A 1 68 ? 0.953 14.872 0.816 1.00 85.50 68 ASN A C 1
ATOM 559 O O . ASN A 1 68 ? 1.837 15.563 1.323 1.00 85.50 68 ASN A O 1
ATOM 563 N N . ILE A 1 69 ? 1.011 13.545 0.786 1.00 86.88 69 ILE A N 1
ATOM 564 C CA . ILE A 1 69 ? 2.150 12.758 1.252 1.00 86.88 69 ILE A CA 1
ATOM 565 C C . ILE A 1 69 ? 2.609 11.894 0.086 1.00 86.88 69 ILE A C 1
ATOM 567 O O . ILE A 1 69 ? 1.840 11.065 -0.406 1.00 86.88 69 ILE A O 1
ATOM 571 N N . LEU A 1 70 ? 3.847 12.084 -0.355 1.00 88.56 70 LEU A N 1
ATOM 572 C CA . LEU A 1 70 ? 4.505 11.177 -1.285 1.00 88.56 70 LEU A CA 1
ATOM 573 C C . LEU A 1 70 ? 5.153 10.053 -0.479 1.00 88.56 70 LEU A C 1
ATOM 575 O O . LEU A 1 70 ? 5.914 10.322 0.447 1.00 88.56 70 LEU A O 1
ATOM 579 N N . GLY A 1 71 ? 4.832 8.813 -0.824 1.00 89.19 71 GLY A N 1
ATOM 580 C CA . GLY A 1 71 ? 5.333 7.614 -0.170 1.00 89.19 71 GLY A CA 1
ATOM 581 C C . GLY A 1 71 ? 5.987 6.667 -1.170 1.00 89.19 71 GLY A C 1
ATOM 582 O O . GLY A 1 71 ? 5.412 6.384 -2.223 1.00 89.19 71 GLY A O 1
ATOM 583 N N . LEU A 1 72 ? 7.159 6.149 -0.813 1.00 89.75 72 LEU A N 1
ATOM 584 C CA . LEU A 1 72 ? 7.852 5.072 -1.512 1.00 89.75 72 LEU A CA 1
ATOM 585 C C . LEU A 1 72 ? 7.911 3.855 -0.586 1.00 89.75 72 LEU A C 1
ATOM 587 O O . LEU A 1 72 ? 8.470 3.944 0.508 1.00 89.75 72 LEU A O 1
ATOM 591 N N . LYS A 1 73 ? 7.351 2.725 -1.027 1.00 89.12 73 LYS A N 1
ATOM 592 C CA . LYS A 1 73 ? 7.466 1.437 -0.338 1.00 89.12 73 LYS A CA 1
ATOM 593 C C . LYS A 1 73 ? 8.352 0.483 -1.128 1.00 89.12 73 LYS A C 1
ATOM 595 O O . LYS A 1 73 ? 8.164 0.318 -2.330 1.00 89.12 73 LYS A O 1
ATOM 600 N N . LEU A 1 74 ? 9.274 -0.165 -0.428 1.00 87.38 74 LEU A N 1
ATOM 601 C CA . LEU A 1 74 ? 10.179 -1.189 -0.943 1.00 87.38 74 LEU A CA 1
ATOM 602 C C . LEU A 1 74 ? 9.929 -2.473 -0.160 1.00 87.38 74 LEU A C 1
ATOM 604 O O . LEU A 1 74 ? 10.018 -2.464 1.070 1.00 87.38 74 LEU A O 1
ATOM 608 N N . ARG A 1 75 ? 9.585 -3.568 -0.836 1.00 83.00 75 ARG A N 1
ATOM 609 C CA . ARG A 1 75 ? 9.374 -4.844 -0.148 1.00 83.00 75 ARG A CA 1
ATOM 610 C C . ARG A 1 75 ? 10.700 -5.388 0.363 1.00 83.00 75 ARG A C 1
ATOM 612 O O . ARG A 1 75 ? 11.691 -5.373 -0.360 1.00 83.00 75 ARG A O 1
ATOM 619 N N . ASN A 1 76 ? 10.706 -5.928 1.578 1.00 79.38 76 ASN A N 1
ATOM 620 C CA . ASN A 1 76 ? 11.823 -6.737 2.048 1.00 79.38 76 ASN A CA 1
ATOM 621 C C . ASN A 1 76 ? 11.713 -8.152 1.434 1.00 79.38 76 ASN A C 1
ATOM 623 O O . ASN A 1 76 ? 10.807 -8.899 1.814 1.00 79.38 76 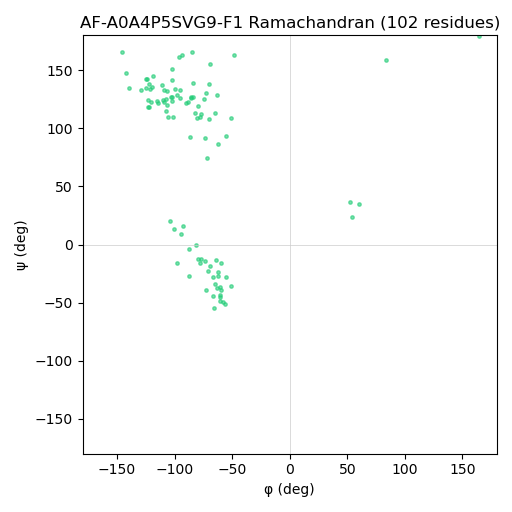ASN A O 1
ATOM 627 N N . PRO A 1 77 ? 12.599 -8.553 0.498 1.00 75.06 77 PRO A N 1
ATOM 628 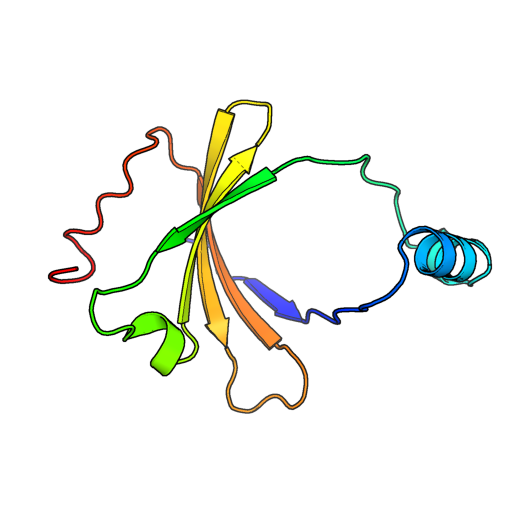C CA . PRO A 1 77 ? 12.505 -9.855 -0.167 1.00 75.06 77 PRO A CA 1
ATOM 629 C C . PRO A 1 77 ? 12.815 -11.032 0.770 1.00 75.06 77 PRO A C 1
ATOM 631 O O . PRO A 1 77 ? 12.446 -12.165 0.475 1.00 75.06 77 PRO A O 1
ATOM 634 N N . SER A 1 78 ? 13.473 -10.773 1.903 1.00 75.81 78 SER A N 1
ATOM 635 C CA . SER A 1 78 ? 13.883 -11.794 2.871 1.00 75.81 78 SER A CA 1
ATOM 636 C C . SER A 1 78 ? 12.810 -12.105 3.920 1.00 75.81 78 SER A C 1
ATOM 638 O O . SER A 1 78 ? 13.013 -12.985 4.756 1.00 75.81 78 SER A O 1
ATOM 640 N N . SER A 1 79 ? 11.683 -11.386 3.911 1.00 69.50 79 SER A N 1
ATOM 641 C CA . SER A 1 79 ? 10.617 -11.536 4.903 1.00 69.50 79 SER A CA 1
ATOM 642 C C . SER A 1 79 ? 9.471 -12.395 4.365 1.00 69.50 79 SER A C 1
ATOM 644 O O . SER A 1 79 ? 8.992 -12.201 3.246 1.00 69.50 79 SER A O 1
ATOM 646 N N . SER A 1 80 ? 9.005 -13.352 5.172 1.00 61.09 80 SER A N 1
ATOM 647 C CA . SER A 1 80 ? 7.792 -14.138 4.892 1.00 61.09 80 SER A CA 1
ATOM 648 C C . SER A 1 80 ? 6.504 -13.381 5.239 1.00 61.09 80 SER A C 1
ATOM 650 O O . SER A 1 80 ? 5.414 -13.792 4.841 1.00 61.09 80 SER A O 1
ATOM 652 N N . LEU A 1 81 ? 6.630 -12.268 5.96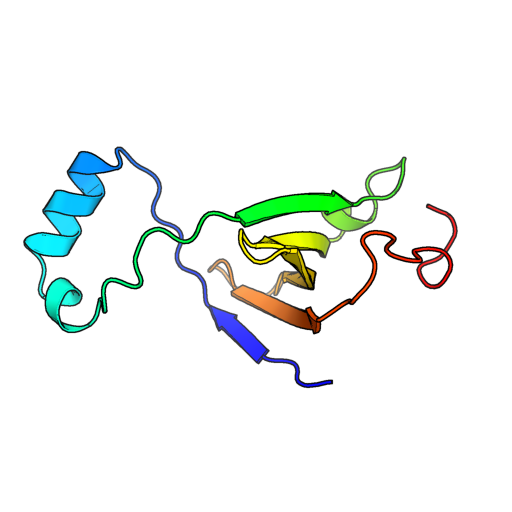8 1.00 65.44 81 LEU A N 1
ATOM 653 C CA . LEU A 1 81 ? 5.561 -11.322 6.267 1.00 65.44 81 LEU A CA 1
ATOM 654 C C . LEU A 1 81 ? 5.611 -10.154 5.270 1.00 65.44 81 LEU A C 1
ATOM 656 O O . LEU A 1 81 ? 6.625 -9.923 4.614 1.00 65.44 81 LEU A O 1
ATOM 660 N N . PHE A 1 82 ? 4.511 -9.402 5.145 1.00 66.50 82 PHE A N 1
ATOM 661 C CA . PHE A 1 82 ? 4.486 -8.160 4.363 1.00 66.50 82 PHE A CA 1
ATOM 662 C C . PHE A 1 82 ? 5.269 -7.064 5.098 1.00 66.50 82 PHE A C 1
ATOM 664 O O . PHE A 1 82 ? 4.701 -6.151 5.695 1.00 66.50 82 PHE A O 1
ATOM 671 N N . GLU A 1 83 ? 6.589 -7.177 5.067 1.00 73.88 83 GLU A N 1
ATOM 672 C CA . GLU A 1 83 ? 7.518 -6.198 5.609 1.00 73.88 83 GLU A CA 1
ATOM 673 C C . GLU A 1 83 ? 7.973 -5.256 4.497 1.00 73.88 83 GLU A C 1
ATOM 675 O O . GLU A 1 83 ? 8.439 -5.686 3.435 1.00 73.88 83 GLU A O 1
ATOM 680 N N . TRP A 1 84 ? 7.808 -3.959 4.742 1.00 78.88 84 TRP A N 1
ATOM 681 C CA . TRP A 1 84 ? 8.112 -2.916 3.776 1.00 78.88 84 TRP A CA 1
ATOM 682 C C . TRP A 1 84 ? 8.996 -1.859 4.433 1.00 78.88 84 TRP A C 1
ATOM 684 O O . TRP A 1 84 ? 8.700 -1.363 5.519 1.00 78.88 84 TRP A O 1
ATOM 694 N N . GLY A 1 85 ? 10.067 -1.476 3.742 1.00 80.06 85 GLY A N 1
ATOM 695 C CA . GLY A 1 85 ? 10.724 -0.204 4.011 1.00 80.06 85 GLY A CA 1
ATOM 696 C C . GLY A 1 85 ? 9.858 0.912 3.441 1.00 80.06 85 GLY A C 1
ATOM 697 O O . GLY A 1 85 ? 9.521 0.868 2.256 1.00 80.06 85 GLY A O 1
ATOM 698 N N . GLU A 1 86 ? 9.481 1.891 4.263 1.00 84.62 86 GLU A N 1
ATOM 699 C CA . GLU A 1 86 ? 8.681 3.033 3.820 1.00 84.62 86 GLU A CA 1
ATOM 700 C C . GLU A 1 86 ? 9.423 4.357 4.035 1.00 84.62 86 GLU A C 1
ATOM 702 O O . GLU A 1 86 ? 10.018 4.619 5.085 1.00 84.62 86 GLU A O 1
ATOM 707 N N . TYR A 1 87 ? 9.358 5.205 3.009 1.00 83.50 87 TYR A N 1
ATOM 708 C CA . TYR A 1 87 ? 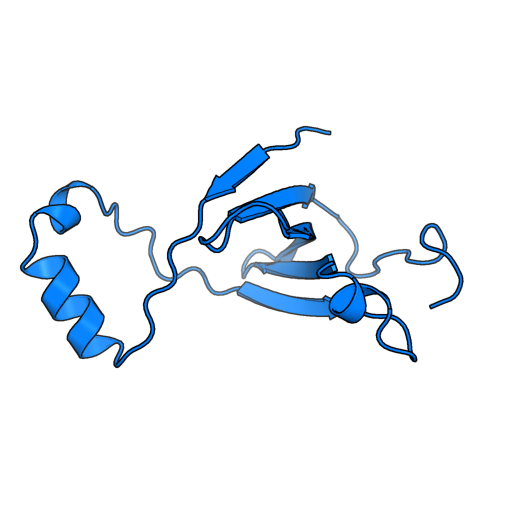9.847 6.577 3.026 1.00 83.50 87 TYR A CA 1
ATOM 709 C C . TYR A 1 87 ? 8.700 7.508 2.666 1.00 83.50 87 TYR A C 1
ATOM 711 O O . TYR A 1 87 ? 8.109 7.362 1.597 1.00 83.50 87 TYR A O 1
ATOM 719 N N . GLU A 1 88 ? 8.408 8.476 3.532 1.00 85.50 88 GLU A N 1
ATOM 720 C CA . GLU A 1 88 ? 7.341 9.449 3.307 1.00 85.50 88 GLU A CA 1
ATOM 721 C C . GLU A 1 88 ? 7.848 10.885 3.396 1.00 85.50 88 GLU A C 1
ATOM 723 O O . GLU A 1 88 ? 8.680 11.225 4.241 1.00 85.50 88 GLU A O 1
ATOM 728 N N . VAL A 1 89 ? 7.309 11.746 2.538 1.00 83.56 89 VAL A N 1
ATOM 729 C CA . VAL A 1 89 ? 7.573 13.184 2.554 1.00 83.56 89 VAL A CA 1
ATOM 730 C C . VAL A 1 89 ? 6.283 13.955 2.289 1.00 83.56 89 VAL A C 1
ATOM 732 O O . VAL A 1 89 ? 5.496 13.608 1.408 1.00 83.56 89 VAL A O 1
ATOM 735 N N . GLY A 1 90 ? 6.044 15.005 3.077 1.00 82.75 90 GLY A N 1
ATOM 736 C CA . GLY A 1 90 ? 4.949 15.937 2.820 1.00 82.75 90 GLY A CA 1
ATOM 737 C C . GLY A 1 90 ? 5.272 16.812 1.611 1.00 82.75 90 GLY A C 1
ATOM 738 O O . GLY A 1 90 ? 6.355 17.392 1.555 1.00 82.75 90 GLY A O 1
ATOM 739 N N . ILE A 1 91 ? 4.342 16.919 0.664 1.00 82.25 91 ILE A N 1
ATOM 740 C CA . ILE A 1 91 ? 4.487 17.755 -0.535 1.00 82.25 91 ILE A CA 1
ATOM 741 C C . ILE A 1 91 ? 3.397 18.833 -0.560 1.00 82.25 91 ILE A C 1
ATOM 743 O O . ILE A 1 91 ? 2.279 18.611 -0.092 1.00 82.25 91 ILE A O 1
ATOM 747 N N . GLN A 1 92 ? 3.738 20.022 -1.059 1.00 73.12 92 GLN A N 1
ATOM 748 C CA . GLN A 1 92 ? 2.801 21.151 -1.157 1.00 73.12 92 GLN A CA 1
ATOM 749 C C . GLN A 1 92 ? 2.000 21.145 -2.463 1.00 73.12 92 GLN A C 1
ATOM 751 O O . GLN A 1 92 ? 0.884 21.655 -2.488 1.00 73.12 92 GLN A O 1
ATOM 756 N N . ASP A 1 93 ? 2.557 20.556 -3.520 1.00 67.62 93 ASP A N 1
ATOM 757 C CA . ASP A 1 93 ? 1.959 20.496 -4.852 1.00 67.62 93 ASP A CA 1
ATOM 758 C C . ASP A 1 93 ? 1.348 19.107 -5.104 1.00 67.62 93 ASP A C 1
ATOM 760 O O . ASP A 1 93 ? 1.795 18.097 -4.554 1.00 67.62 93 ASP A O 1
ATOM 764 N N . ASP A 1 94 ? 0.309 19.047 -5.932 1.00 64.81 94 ASP A N 1
ATOM 765 C CA . ASP A 1 94 ? -0.264 17.792 -6.405 1.00 64.81 94 ASP A CA 1
ATOM 766 C C . ASP A 1 94 ? 0.603 17.171 -7.520 1.00 64.81 94 ASP A C 1
ATOM 768 O O . ASP A 1 94 ? 0.525 15.967 -7.794 1.00 64.81 94 ASP A O 1
ATOM 772 N N . ARG A 1 95 ? 1.505 17.955 -8.114 1.00 62.34 95 ARG A N 1
ATOM 773 C CA . ARG A 1 95 ? 2.482 17.481 -9.093 1.00 62.34 95 ARG A CA 1
ATOM 774 C C . ARG A 1 95 ? 3.666 16.818 -8.401 1.00 62.34 95 ARG A C 1
ATOM 776 O O . ARG A 1 95 ? 4.520 17.470 -7.810 1.00 62.34 95 ARG A O 1
ATOM 783 N N . VAL A 1 96 ? 3.741 15.497 -8.525 1.00 61.78 96 VAL A N 1
ATOM 784 C CA . VAL A 1 96 ? 4.977 14.765 -8.250 1.00 61.78 96 VAL A CA 1
ATOM 785 C C . VAL A 1 96 ? 5.887 14.980 -9.456 1.00 61.78 96 VAL A C 1
ATOM 787 O O . VAL A 1 96 ? 5.561 14.521 -10.551 1.00 61.78 96 VAL A O 1
ATOM 790 N N . ASP A 1 97 ? 6.992 15.708 -9.286 1.00 61.84 97 ASP A N 1
ATOM 791 C CA . ASP A 1 97 ? 7.991 15.827 -10.348 1.00 61.84 97 ASP A CA 1
ATOM 792 C C . ASP A 1 97 ? 8.770 14.515 -10.451 1.00 61.84 97 ASP A C 1
ATOM 794 O O . ASP A 1 97 ? 9.743 14.267 -9.743 1.00 61.84 97 ASP A O 1
ATOM 798 N N . LEU A 1 98 ? 8.276 13.629 -11.310 1.00 58.28 98 LEU A N 1
ATOM 799 C CA . LEU A 1 98 ? 8.852 12.308 -11.521 1.00 58.28 98 LEU A CA 1
ATOM 800 C C . LEU A 1 98 ? 10.057 12.329 -12.470 1.00 58.28 98 LEU A C 1
ATOM 802 O O . LEU A 1 98 ? 10.654 11.281 -12.702 1.00 58.28 98 LEU A O 1
ATOM 806 N N . ARG A 1 99 ? 10.448 13.499 -13.001 1.00 56.31 99 ARG A N 1
ATOM 807 C CA . ARG A 1 99 ? 11.585 13.615 -13.930 1.00 56.31 99 ARG A CA 1
ATOM 808 C C . ARG A 1 99 ? 12.910 13.196 -13.291 1.00 56.31 99 ARG A C 1
ATOM 810 O O . ARG A 1 99 ? 13.790 12.717 -13.998 1.00 56.31 99 ARG A O 1
ATOM 817 N N . GLU A 1 100 ? 13.037 13.312 -11.969 1.00 45.22 100 GLU A N 1
ATOM 818 C CA . GLU A 1 100 ? 14.213 12.843 -11.221 1.00 45.22 100 GLU A CA 1
ATOM 819 C C . GLU A 1 100 ? 14.290 11.310 -11.083 1.00 45.22 100 GLU A C 1
ATOM 821 O O . GLU A 1 100 ? 15.352 10.781 -10.764 1.00 45.22 100 GLU A O 1
ATOM 826 N N . PHE A 1 101 ? 13.206 10.576 -11.365 1.00 46.78 101 PHE A N 1
ATOM 827 C CA . PHE A 1 101 ? 13.153 9.110 -11.256 1.00 46.78 101 PHE A CA 1
ATOM 828 C C . PHE A 1 101 ? 13.460 8.377 -12.580 1.00 46.78 101 PHE A C 1
ATOM 830 O O . PHE A 1 101 ? 13.345 7.152 -12.646 1.00 46.78 101 PHE A O 1
ATOM 837 N N . GLY A 1 102 ? 13.910 9.105 -13.612 1.00 41.88 102 GLY A N 1
ATOM 838 C CA . GLY A 1 102 ? 14.125 8.585 -14.968 1.00 41.88 102 GLY A CA 1
ATOM 839 C C . GLY A 1 102 ? 12.836 8.586 -15.794 1.00 41.88 102 GLY A C 1
ATOM 840 O O . GLY A 1 102 ? 11.751 8.670 -15.236 1.00 41.88 102 GLY A O 1
ATOM 841 N N . GLU A 1 103 ? 12.948 8.558 -17.126 1.00 40.19 103 GLU A N 1
ATOM 842 C CA . GLU A 1 103 ? 11.806 8.671 -18.053 1.00 40.19 103 GLU A CA 1
ATOM 843 C C . GLU A 1 103 ? 10.671 7.681 -17.707 1.00 40.19 103 GLU A C 1
ATOM 845 O O . GLU A 1 103 ? 10.811 6.470 -17.896 1.00 40.19 103 GLU A O 1
ATOM 850 N N . ILE A 1 104 ? 9.552 8.209 -17.194 1.00 47.62 104 ILE A N 1
ATOM 851 C CA . ILE A 1 104 ? 8.295 7.490 -16.912 1.00 47.62 104 ILE A CA 1
ATOM 852 C C . ILE A 1 104 ? 7.326 7.667 -18.088 1.00 47.62 104 ILE A C 1
ATOM 854 O O . ILE A 1 104 ? 7.179 8.811 -18.579 1.00 47.62 104 ILE A O 1
#